Protein AF-A0A370R3Q6-F1 (afdb_monomer)

Solvent-accessible surface area (backbone atoms only — not comparable to full-atom values): 8065 Å² total; per-residue (Å²): 116,69,67,61,55,52,52,53,51,52,52,52,53,52,50,49,52,51,52,52,51,53,51,50,52,52,52,52,57,70,73,72,62,74,93,77,55,65,76,60,61,73,68,48,76,78,71,56,54,62,56,54,51,52,55,53,53,59,53,56,58,56,55,57,52,57,53,48,55,54,47,52,52,50,50,54,52,50,35,53,55,42,24,64,57,36,44,78,80,42,55,65,71,56,14,47,52,49,30,51,48,43,49,52,55,46,60,74,76,29,96,40,66,66,57,46,53,51,45,58,75,65,66,40,71,64,53,58,50,49,51,52,48,38,51,57,61,54,58,74,78,112

Radius of gyration: 26.17 Å; Cα contacts (8 Å, |Δi|>4): 41; chains: 1; bounding box: 68×32×54 Å

Sequence (142 aa):
MGYIIGFIIGKILTFLMFCFLIGGILNLVKKSTPPKTLLQAVRSPSAFIPALILTLLTLAASFTASENEKREAEFTAFQRECVKKAMQQVSPEDAERGCACVTALFRERYPSVRALETAIKQGGEDIENLKAEGTARCAVQN

pLDDT: mean 75.03, std 14.65, range [45.19, 94.06]

Foldseek 3Di:
DVVVVVVVVVVVVVVVVVVVVVVVVVVVVVPPDDPPCPVVVVPPPVPVVVVVVVVVVVVVVVVVVVLVVVQVVQLVVVLVVQLVVVVVPDPSVLSNLLSVQLSVLCVVVPVHVVRVVVCVVVVDPVVVVSVVVSCVVSVVVD

Secondary structure (DSSP, 8-state):
-HHHHHHHHHHHHHHHHHHHHHHHHHHHHHHH--TTSHHHHTT-TTTHHHHHHHHHHHHHHHHHHHHHHHHHHHHHHHHHHHHHHHTTTS-HHHHHHHHHHHHHHHHHH-SSHHHHHHHHHTT-HHHHHHHHHHHHHHHTT-

Organism: NCBI:txid1487935

Mean predicted aligned error: 16.08 Å

Structure (mmCIF, N/CA/C/O backbone):
data_AF-A0A370R3Q6-F1
#
_entry.id   AF-A0A370R3Q6-F1
#
loop_
_atom_site.group_PDB
_atom_site.id
_atom_site.type_symbol
_atom_site.label_atom_id
_atom_site.label_alt_id
_atom_site.label_comp_id
_atom_site.label_asym_id
_atom_site.label_entity_id
_atom_site.label_seq_id
_atom_site.pdbx_PDB_ins_code
_atom_site.Cartn_x
_atom_site.Cartn_y
_atom_site.Cartn_z
_atom_site.occupancy
_atom_site.B_iso_or_equiv
_atom_site.auth_seq_id
_atom_site.auth_comp_id
_atom_site.auth_asym_id
_atom_site.auth_atom_id
_atom_site.pdbx_PDB_model_num
ATOM 1 N N . MET A 1 1 ? 18.125 5.943 11.489 1.00 53.81 1 MET A N 1
ATOM 2 C CA . MET A 1 1 ? 19.397 6.229 10.780 1.00 53.81 1 MET A CA 1
ATOM 3 C C . MET A 1 1 ? 20.165 4.974 10.349 1.00 53.81 1 MET A C 1
ATOM 5 O O . MET A 1 1 ? 20.777 5.022 9.292 1.00 53.81 1 MET A O 1
ATOM 9 N N . GLY A 1 2 ? 20.101 3.844 11.071 1.00 65.19 2 GLY A N 1
ATOM 10 C CA . GLY A 1 2 ? 20.835 2.618 10.693 1.00 65.19 2 GLY A CA 1
ATOM 11 C C . GLY A 1 2 ? 20.476 2.004 9.327 1.00 65.19 2 GLY A C 1
ATOM 12 O O . GLY A 1 2 ? 21.356 1.491 8.646 1.00 65.19 2 GLY A O 1
ATOM 13 N N . TYR A 1 3 ? 19.221 2.125 8.878 1.00 73.00 3 TYR A N 1
ATOM 14 C CA . TYR A 1 3 ? 18.767 1.570 7.591 1.00 73.00 3 TYR A CA 1
ATOM 15 C C . TYR A 1 3 ? 19.455 2.207 6.371 1.00 73.00 3 TYR A C 1
ATOM 17 O O . TYR A 1 3 ? 19.843 1.517 5.434 1.00 73.00 3 TYR A O 1
ATOM 25 N N . ILE A 1 4 ? 19.688 3.523 6.419 1.00 78.25 4 ILE A N 1
ATOM 26 C CA . ILE A 1 4 ? 20.330 4.270 5.327 1.00 78.25 4 ILE A CA 1
ATOM 27 C C . ILE A 1 4 ? 21.792 3.830 5.173 1.00 78.25 4 ILE A C 1
ATOM 29 O O . ILE A 1 4 ? 22.269 3.626 4.060 1.00 78.25 4 ILE A O 1
ATOM 33 N N . ILE A 1 5 ? 22.488 3.622 6.295 1.00 82.31 5 ILE A N 1
ATOM 34 C CA . ILE A 1 5 ? 23.883 3.168 6.307 1.00 82.31 5 ILE A CA 1
ATOM 35 C C . ILE A 1 5 ? 23.983 1.742 5.744 1.00 82.31 5 ILE A C 1
ATOM 37 O O . ILE A 1 5 ? 24.830 1.484 4.892 1.00 82.31 5 ILE A O 1
ATOM 41 N N . GLY A 1 6 ? 23.079 0.841 6.145 1.00 80.19 6 GLY A N 1
ATOM 42 C CA . GLY A 1 6 ? 23.026 -0.524 5.609 1.00 80.19 6 GLY A CA 1
ATOM 43 C C . GLY A 1 6 ? 22.788 -0.567 4.096 1.00 80.19 6 GLY A C 1
ATOM 44 O O . GLY A 1 6 ? 23.463 -1.311 3.384 1.00 80.19 6 GLY A O 1
ATOM 45 N N . PHE A 1 7 ? 21.899 0.288 3.585 1.00 77.44 7 PHE A N 1
ATOM 46 C CA . PHE A 1 7 ? 21.611 0.380 2.152 1.00 77.44 7 PHE A CA 1
ATOM 47 C C . PHE A 1 7 ? 22.822 0.862 1.335 1.00 77.44 7 PHE A C 1
ATOM 49 O O . PHE A 1 7 ? 23.143 0.284 0.294 1.00 77.44 7 PHE A O 1
ATOM 56 N N . ILE A 1 8 ? 23.536 1.882 1.825 1.00 85.00 8 ILE A N 1
ATOM 57 C CA . ILE A 1 8 ? 24.745 2.407 1.170 1.00 85.00 8 ILE A CA 1
ATOM 58 C C . ILE A 1 8 ? 25.845 1.339 1.139 1.00 85.00 8 ILE A C 1
ATOM 60 O O . ILE A 1 8 ? 26.440 1.097 0.087 1.00 85.00 8 ILE A O 1
ATOM 64 N N . ILE A 1 9 ? 26.074 0.653 2.262 1.00 88.19 9 ILE A N 1
ATOM 65 C CA . ILE A 1 9 ? 27.073 -0.420 2.361 1.00 88.19 9 ILE A CA 1
ATOM 66 C C . ILE A 1 9 ? 26.744 -1.559 1.388 1.00 88.19 9 ILE A C 1
ATOM 68 O O . ILE A 1 9 ? 27.627 -2.013 0.661 1.00 88.19 9 ILE A O 1
ATOM 72 N N . GLY A 1 10 ? 25.475 -1.974 1.306 1.00 85.81 10 GLY A N 1
ATOM 73 C CA . GLY A 1 10 ? 25.037 -3.018 0.376 1.00 85.81 10 GLY A CA 1
ATOM 74 C C . GLY A 1 10 ? 25.296 -2.660 -1.092 1.00 85.81 10 GLY A C 1
ATOM 75 O O . GLY A 1 10 ? 25.789 -3.489 -1.862 1.00 85.81 10 GLY A O 1
ATOM 76 N N . LYS A 1 11 ? 25.041 -1.406 -1.484 1.00 81.81 11 LYS A N 1
ATOM 77 C CA . LYS A 1 11 ? 25.314 -0.917 -2.846 1.00 81.81 11 LYS A CA 1
ATOM 78 C C . LYS A 1 11 ? 26.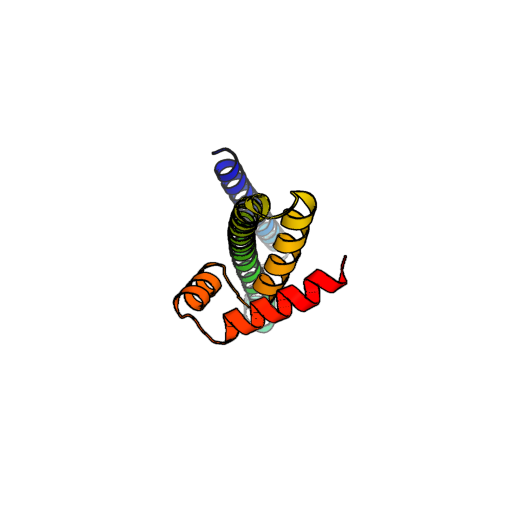813 -0.899 -3.163 1.00 81.81 11 LYS A C 1
ATOM 80 O O . LYS A 1 11 ? 27.195 -1.326 -4.251 1.00 81.81 11 LYS A O 1
ATOM 85 N N . ILE A 1 12 ? 27.655 -0.481 -2.216 1.00 89.62 12 ILE A N 1
ATOM 86 C CA . ILE A 1 12 ? 29.120 -0.480 -2.377 1.00 89.62 12 ILE A CA 1
ATOM 87 C C . ILE A 1 12 ? 29.649 -1.912 -2.530 1.00 89.62 12 ILE A C 1
ATOM 89 O O . ILE A 1 12 ? 30.416 -2.181 -3.450 1.00 89.62 12 ILE A O 1
ATOM 93 N N . LEU A 1 13 ? 29.203 -2.848 -1.688 1.00 89.06 13 LEU A N 1
ATOM 94 C CA . LEU A 1 13 ? 29.591 -4.262 -1.776 1.00 89.06 13 LEU A CA 1
ATOM 95 C C . LEU A 1 13 ? 29.199 -4.887 -3.118 1.00 89.06 13 LEU A C 1
ATOM 97 O O . LEU A 1 13 ? 30.005 -5.580 -3.739 1.00 89.06 13 LEU A O 1
ATOM 101 N N . THR A 1 14 ? 27.989 -4.593 -3.595 1.00 85.25 14 THR A N 1
ATOM 102 C CA . THR A 1 14 ? 27.506 -5.078 -4.895 1.00 85.25 14 THR A CA 1
ATOM 103 C C . THR A 1 14 ? 28.355 -4.522 -6.040 1.00 85.25 14 THR A C 1
ATOM 105 O O . THR A 1 14 ? 28.752 -5.264 -6.938 1.00 85.25 14 THR A O 1
ATOM 108 N N . PHE A 1 15 ? 28.691 -3.230 -5.989 1.00 87.12 15 PHE A N 1
ATOM 109 C CA . PHE A 1 15 ? 29.557 -2.588 -6.976 1.00 87.12 15 PHE A CA 1
ATOM 110 C C . PHE A 1 15 ? 30.971 -3.185 -6.981 1.00 87.12 15 PHE A C 1
ATOM 112 O O . PHE A 1 15 ? 31.508 -3.488 -8.045 1.00 87.12 15 PHE A O 1
ATOM 119 N N . LEU A 1 16 ? 31.555 -3.427 -5.803 1.00 87.25 16 LEU A N 1
ATOM 120 C CA . LEU A 1 16 ? 32.870 -4.057 -5.687 1.00 87.25 16 LEU A CA 1
ATOM 121 C C . LEU A 1 16 ? 32.870 -5.470 -6.279 1.00 87.25 16 LEU A C 1
ATOM 123 O O . LEU A 1 16 ? 33.749 -5.785 -7.078 1.00 87.25 16 LEU A O 1
ATOM 127 N N . MET A 1 17 ? 31.869 -6.298 -5.962 1.00 87.56 17 MET A N 1
ATOM 128 C CA . MET A 1 17 ? 31.727 -7.637 -6.551 1.00 87.56 17 MET A CA 1
ATOM 129 C C . MET A 1 17 ? 31.629 -7.586 -8.078 1.00 87.56 17 MET A C 1
ATOM 131 O O . MET A 1 17 ? 32.284 -8.368 -8.766 1.00 87.56 17 MET A O 1
ATOM 135 N N . PHE A 1 18 ? 30.880 -6.626 -8.620 1.00 86.88 18 PHE A N 1
ATOM 136 C CA . PHE A 1 18 ? 30.778 -6.424 -10.062 1.00 86.88 18 PHE A CA 1
ATOM 137 C C . PHE A 1 18 ? 32.124 -6.031 -10.695 1.00 86.88 18 PHE A C 1
ATOM 139 O O . PHE A 1 18 ? 32.518 -6.607 -11.710 1.00 86.88 18 PHE A O 1
ATOM 146 N N . CYS A 1 19 ? 32.885 -5.128 -10.064 1.00 81.75 19 CYS A N 1
ATOM 147 C CA . CYS A 1 19 ? 34.232 -4.769 -10.515 1.00 81.75 19 CYS A CA 1
ATOM 148 C C . CYS A 1 19 ? 35.202 -5.960 -10.479 1.00 81.75 19 CYS A C 1
ATOM 150 O O . CYS A 1 19 ? 35.990 -6.129 -11.410 1.00 81.75 19 CYS A O 1
ATOM 152 N N . PHE A 1 20 ? 35.132 -6.811 -9.448 1.00 84.94 20 PHE A N 1
ATOM 153 C CA . PHE A 1 20 ? 35.943 -8.030 -9.369 1.00 84.94 20 PHE A CA 1
ATOM 154 C C . PHE A 1 20 ? 35.574 -9.046 -10.453 1.00 84.94 20 PHE A C 1
ATOM 156 O O . PHE A 1 20 ? 36.473 -9.635 -11.053 1.00 84.94 20 PHE A O 1
ATOM 163 N N . LEU A 1 21 ? 34.284 -9.218 -10.758 1.00 81.25 21 LEU A N 1
ATOM 164 C CA . LEU A 1 21 ? 33.832 -10.088 -11.847 1.00 81.25 21 LEU A CA 1
ATOM 165 C C . LEU A 1 21 ? 34.331 -9.588 -13.208 1.00 81.25 21 LEU A C 1
ATOM 167 O O . LEU A 1 21 ? 34.920 -10.365 -13.960 1.00 81.25 21 LEU A O 1
ATOM 171 N N . ILE A 1 22 ? 34.181 -8.291 -13.502 1.00 80.19 22 ILE A N 1
ATOM 172 C CA . ILE A 1 22 ? 34.703 -7.694 -14.742 1.00 80.19 22 ILE A CA 1
ATOM 173 C C . ILE A 1 22 ? 36.226 -7.842 -14.813 1.00 80.19 22 ILE A C 1
ATOM 175 O O . ILE A 1 22 ? 36.755 -8.277 -15.835 1.00 80.19 22 ILE A O 1
ATOM 179 N N . GLY A 1 23 ? 36.939 -7.527 -13.728 1.00 78.31 23 GLY A N 1
ATOM 180 C CA . GLY A 1 23 ? 38.394 -7.661 -13.657 1.00 78.31 23 GLY A CA 1
ATOM 181 C C . GLY A 1 23 ? 38.866 -9.102 -13.868 1.00 78.31 23 GLY A C 1
ATOM 182 O O . GLY A 1 23 ? 39.824 -9.335 -14.605 1.00 78.31 23 GLY A O 1
ATOM 183 N N . GLY A 1 24 ? 38.162 -10.077 -13.286 1.00 72.25 24 GLY A N 1
ATOM 184 C CA . GLY A 1 24 ? 38.421 -11.504 -13.473 1.00 72.25 24 GLY A CA 1
ATOM 185 C C . GLY A 1 24 ? 38.231 -11.951 -14.922 1.00 72.25 24 GLY A C 1
ATOM 186 O O . GLY A 1 24 ? 39.103 -12.624 -15.473 1.00 72.25 24 GLY 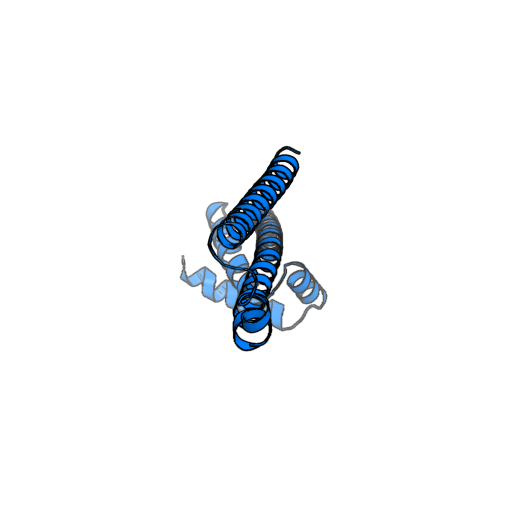A O 1
ATOM 187 N N . ILE A 1 25 ? 37.147 -11.511 -15.570 1.00 75.12 25 ILE A N 1
ATOM 188 C CA . ILE A 1 25 ? 36.874 -11.803 -16.985 1.00 75.12 25 ILE A CA 1
ATOM 189 C C . ILE A 1 25 ? 37.954 -11.184 -17.884 1.00 75.12 25 ILE A C 1
ATOM 191 O O . ILE A 1 25 ? 38.496 -11.868 -18.751 1.00 75.12 25 ILE A O 1
ATOM 195 N N . LEU A 1 26 ? 38.336 -9.923 -17.650 1.00 71.00 26 LEU A N 1
ATOM 196 C CA . LEU A 1 26 ? 39.400 -9.257 -18.411 1.00 71.00 26 LEU A CA 1
ATOM 197 C C . LEU A 1 26 ? 40.756 -9.962 -18.250 1.00 71.00 26 LEU A C 1
ATOM 199 O O . LEU A 1 26 ? 41.507 -10.088 -19.219 1.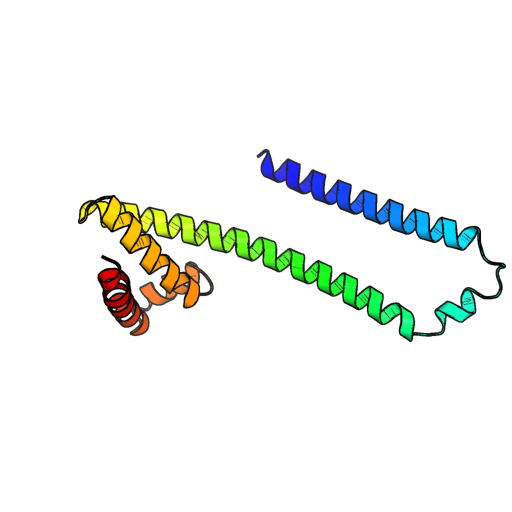00 71.00 26 LEU A O 1
ATOM 203 N N . ASN A 1 27 ? 41.066 -10.463 -17.051 1.00 72.50 27 ASN A N 1
ATOM 204 C CA . ASN A 1 27 ? 42.305 -11.198 -16.792 1.00 72.50 27 ASN A CA 1
ATOM 205 C C . ASN A 1 27 ? 42.308 -12.592 -17.457 1.00 72.50 27 ASN A C 1
ATOM 207 O O . ASN A 1 27 ? 43.329 -13.028 -17.988 1.00 72.50 27 ASN A O 1
ATOM 211 N N . LEU A 1 28 ? 41.150 -13.261 -17.508 1.00 61.69 28 LEU A N 1
ATOM 212 C CA . LEU A 1 28 ? 40.944 -14.518 -18.241 1.00 61.69 28 LEU A CA 1
ATOM 213 C C . LEU A 1 28 ? 41.137 -14.346 -19.755 1.00 61.69 28 LEU A C 1
ATOM 215 O O . LEU A 1 28 ? 41.825 -15.155 -20.382 1.00 61.69 28 LEU A O 1
ATOM 219 N N . VAL A 1 29 ? 40.602 -13.262 -20.325 1.00 59.78 29 VAL A N 1
ATOM 220 C CA . VAL A 1 29 ? 40.790 -12.900 -21.742 1.00 59.78 29 VAL A CA 1
ATOM 221 C C . VAL A 1 29 ? 42.259 -12.586 -22.039 1.00 59.78 29 VAL A C 1
ATOM 223 O O . VAL A 1 29 ? 42.788 -12.999 -23.071 1.00 59.78 29 VAL A O 1
ATOM 226 N N . LYS A 1 30 ? 42.960 -11.921 -21.111 1.00 56.72 30 LYS A N 1
ATOM 227 C CA . LYS A 1 30 ? 44.382 -11.584 -21.266 1.00 56.72 30 LYS A CA 1
ATOM 228 C C . LYS A 1 30 ? 45.294 -12.817 -21.279 1.00 56.72 30 LYS A C 1
ATOM 230 O O . LYS A 1 30 ? 46.352 -12.772 -21.902 1.00 56.72 30 LYS A O 1
ATOM 235 N N . LYS A 1 31 ? 44.901 -13.909 -20.612 1.00 56.81 31 LYS A N 1
ATOM 236 C CA . LYS A 1 31 ? 45.730 -15.117 -20.470 1.00 56.81 31 LYS A CA 1
ATOM 237 C C . LYS A 1 31 ? 45.509 -16.171 -21.568 1.00 56.81 31 LYS A C 1
ATOM 239 O O . LYS A 1 31 ? 46.384 -17.012 -21.742 1.00 56.81 31 LYS A O 1
ATOM 244 N N . SER A 1 32 ? 44.398 -16.125 -22.317 1.00 51.84 32 SER A N 1
ATOM 245 C CA . SER A 1 32 ? 43.977 -17.251 -23.180 1.00 51.84 32 SER A CA 1
ATOM 246 C C . SER A 1 32 ? 43.936 -17.008 -24.695 1.00 51.84 32 SER A C 1
ATOM 248 O O . SER A 1 32 ? 43.528 -17.919 -25.410 1.00 51.84 32 SER A O 1
ATOM 250 N N . THR A 1 33 ? 44.368 -15.863 -25.243 1.00 47.78 33 THR A N 1
ATOM 251 C CA . THR A 1 33 ? 44.332 -15.683 -26.715 1.00 47.78 33 THR A CA 1
ATOM 252 C C . THR A 1 33 ? 45.507 -14.898 -27.310 1.00 47.78 33 THR A C 1
ATOM 254 O O . THR A 1 33 ? 45.819 -13.812 -26.820 1.00 47.78 33 THR A O 1
ATOM 257 N N . PRO A 1 34 ? 46.125 -15.383 -28.411 1.00 50.12 34 PRO A N 1
ATOM 258 C CA . PRO A 1 34 ? 47.058 -14.599 -29.217 1.00 50.12 34 PRO A CA 1
ATOM 259 C C . PRO A 1 34 ? 46.338 -13.413 -29.899 1.00 50.12 34 PRO A C 1
ATOM 261 O O . PRO A 1 34 ? 45.155 -13.506 -30.229 1.00 50.12 34 PRO A O 1
ATOM 264 N N . PRO A 1 35 ? 47.035 -12.291 -30.159 1.00 49.19 35 PRO A N 1
ATOM 265 C CA . PRO A 1 35 ? 46.443 -10.960 -30.374 1.00 49.19 35 PRO A CA 1
ATOM 266 C C . PRO A 1 35 ? 45.688 -10.748 -31.701 1.00 49.19 35 PRO A C 1
ATOM 268 O O . PRO A 1 35 ? 45.377 -9.612 -32.046 1.00 49.19 35 PRO A O 1
ATOM 271 N N . LYS A 1 36 ? 45.385 -11.798 -32.472 1.00 47.75 36 LYS A N 1
ATOM 272 C CA . LYS A 1 36 ? 44.838 -11.652 -33.834 1.00 47.75 36 LYS A CA 1
ATOM 273 C C . LYS A 1 36 ? 43.341 -11.947 -33.974 1.00 47.75 36 LYS A C 1
ATOM 275 O O . LYS A 1 36 ? 42.768 -11.561 -34.984 1.00 47.75 36 LYS A O 1
ATOM 280 N N . THR A 1 37 ? 42.685 -12.545 -32.979 1.00 48.19 37 THR A N 1
ATOM 281 C CA . THR A 1 37 ? 41.263 -12.946 -33.078 1.00 48.19 37 THR A CA 1
ATOM 282 C C . THR A 1 37 ? 40.292 -12.109 -32.240 1.00 48.19 37 THR A C 1
ATOM 284 O O . THR A 1 37 ? 39.097 -12.097 -32.533 1.00 48.19 37 THR A O 1
ATOM 287 N N . LEU A 1 38 ? 40.766 -11.328 -31.261 1.00 48.28 38 LEU A N 1
ATOM 288 C CA . LEU A 1 38 ? 39.886 -10.491 -30.426 1.00 48.28 38 LEU A CA 1
ATOM 289 C C . LEU A 1 38 ? 39.260 -9.313 -31.189 1.00 48.28 38 LEU A C 1
ATOM 291 O O . LEU A 1 38 ? 38.097 -8.990 -30.967 1.00 48.28 38 LEU A O 1
ATOM 295 N N . LEU A 1 39 ? 39.971 -8.724 -32.155 1.00 47.66 39 LEU A N 1
ATOM 296 C CA . LEU A 1 39 ? 39.415 -7.662 -33.007 1.00 47.66 39 LEU A CA 1
ATOM 297 C C . LEU A 1 39 ? 38.376 -8.170 -34.021 1.00 47.66 39 LEU A C 1
ATOM 299 O O . LEU A 1 39 ? 37.642 -7.368 -34.594 1.00 47.66 39 LEU A O 1
ATOM 303 N N . GLN A 1 40 ? 38.279 -9.486 -34.229 1.00 48.66 40 GLN A N 1
ATOM 304 C CA . GLN A 1 40 ? 37.309 -10.077 -35.152 1.00 48.66 40 GLN A CA 1
ATOM 305 C C . GLN A 1 40 ? 36.010 -10.499 -34.442 1.00 48.66 40 GLN A C 1
ATOM 307 O O . GLN A 1 40 ? 34.949 -10.457 -35.059 1.00 48.66 40 GLN A O 1
ATOM 312 N N . ALA A 1 41 ? 36.059 -10.788 -33.134 1.00 45.19 41 ALA A N 1
ATOM 313 C CA . ALA A 1 41 ? 34.873 -11.046 -32.306 1.00 45.19 41 ALA A CA 1
ATOM 314 C C . ALA A 1 41 ? 34.114 -9.762 -31.904 1.00 45.19 41 ALA A C 1
ATOM 316 O O . ALA A 1 41 ? 32.908 -9.797 -31.682 1.00 45.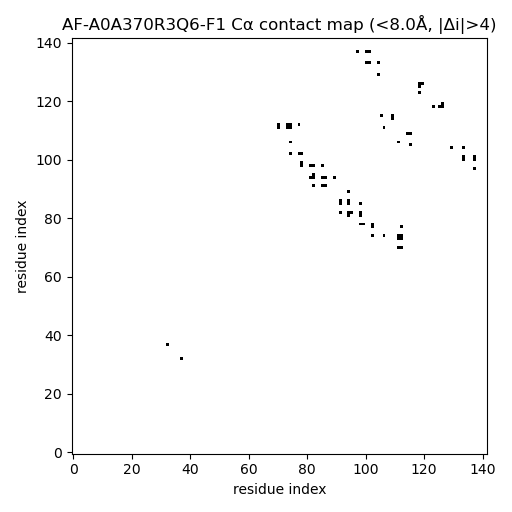19 41 ALA A O 1
ATOM 317 N N . VAL A 1 42 ? 34.786 -8.603 -31.885 1.00 45.78 42 VAL A N 1
ATOM 318 C CA . VAL A 1 42 ? 34.140 -7.288 -31.666 1.00 45.78 42 VAL A CA 1
ATOM 319 C C . VAL A 1 42 ? 33.325 -6.834 -32.893 1.00 45.78 42 VAL A C 1
ATOM 321 O O . VAL A 1 42 ? 32.535 -5.898 -32.809 1.00 45.78 42 VAL A O 1
ATOM 324 N N . ARG A 1 43 ? 33.460 -7.516 -34.040 1.00 45.19 43 ARG A N 1
ATOM 325 C CA . ARG A 1 43 ? 32.796 -7.143 -35.299 1.00 45.19 43 ARG A CA 1
ATOM 326 C C . ARG A 1 43 ? 31.479 -7.880 -35.572 1.00 45.19 43 ARG A C 1
ATOM 328 O O . ARG A 1 43 ? 30.841 -7.583 -36.578 1.00 45.19 43 ARG A O 1
ATOM 335 N N . SER A 1 44 ? 31.046 -8.794 -34.698 1.00 46.78 44 SER A N 1
ATOM 336 C CA . SER A 1 44 ? 29.700 -9.384 -34.748 1.00 46.78 44 SER A CA 1
ATOM 337 C C . SER A 1 44 ? 28.771 -8.674 -33.744 1.00 46.78 44 SER A C 1
ATOM 339 O O . SER A 1 44 ? 28.832 -8.972 -32.548 1.00 46.78 44 SER A O 1
ATOM 341 N N . PRO A 1 45 ? 27.894 -7.752 -34.187 1.00 50.59 45 PRO A N 1
ATOM 342 C CA . PRO A 1 45 ? 26.995 -6.986 -33.312 1.00 50.59 45 PRO A CA 1
ATOM 343 C C . PRO A 1 45 ? 25.938 -7.835 -32.576 1.00 50.59 45 PRO A C 1
ATOM 345 O O . PRO A 1 45 ? 25.207 -7.318 -31.737 1.00 50.59 45 PRO A O 1
ATOM 348 N N . SER A 1 46 ? 25.859 -9.141 -32.839 1.00 52.91 46 SER A N 1
ATOM 349 C CA . SER A 1 46 ? 24.856 -10.053 -32.279 1.00 52.91 46 SER A CA 1
ATOM 350 C C . SER A 1 46 ? 25.123 -10.518 -30.841 1.00 52.91 46 SER A C 1
ATOM 352 O O . SER A 1 46 ? 24.197 -10.998 -30.194 1.00 52.91 46 SER A O 1
ATOM 354 N N . ALA A 1 47 ? 26.341 -10.366 -30.308 1.00 49.50 47 ALA A N 1
ATOM 355 C CA . ALA A 1 47 ? 26.684 -10.834 -28.955 1.00 49.50 47 ALA A CA 1
ATOM 356 C C . ALA A 1 47 ? 26.615 -9.742 -27.866 1.00 49.50 47 ALA A C 1
ATOM 358 O O . ALA A 1 47 ? 26.589 -10.059 -26.679 1.00 49.50 47 ALA A O 1
ATOM 359 N N . PHE A 1 48 ? 26.553 -8.461 -28.246 1.00 52.38 48 PHE A N 1
ATOM 360 C CA . PHE A 1 48 ? 26.482 -7.337 -27.297 1.00 52.38 48 PHE A CA 1
ATOM 361 C C . PHE A 1 48 ? 25.050 -6.985 -26.883 1.00 52.38 48 PHE A C 1
ATOM 363 O O . PHE A 1 48 ? 24.821 -6.509 -25.772 1.00 52.38 48 PHE A O 1
ATOM 370 N N . ILE A 1 49 ? 24.081 -7.254 -27.758 1.00 56.06 49 ILE A N 1
ATOM 371 C CA . ILE A 1 49 ? 22.665 -6.948 -27.536 1.00 56.06 49 ILE A CA 1
ATOM 372 C C . ILE A 1 49 ? 22.086 -7.715 -26.326 1.00 56.06 49 ILE A C 1
ATOM 374 O O . ILE A 1 49 ? 21.442 -7.074 -25.497 1.00 56.06 49 ILE A O 1
ATOM 378 N N . PRO A 1 50 ? 22.350 -9.026 -26.124 1.00 55.44 50 PRO A N 1
ATOM 379 C CA . PRO A 1 50 ? 21.786 -9.759 -24.987 1.00 55.44 50 PRO A CA 1
ATOM 380 C C . PRO A 1 50 ? 22.295 -9.253 -23.635 1.00 55.44 50 PRO A C 1
ATOM 382 O O . PRO A 1 50 ? 21.527 -9.165 -22.681 1.00 55.44 50 PRO A O 1
ATOM 385 N N . ALA A 1 51 ? 23.579 -8.883 -23.557 1.00 60.12 51 ALA A N 1
ATOM 386 C CA . ALA A 1 51 ? 24.183 -8.378 -22.329 1.00 60.12 51 ALA A CA 1
ATOM 387 C C . ALA A 1 51 ? 23.594 -7.016 -21.940 1.00 60.12 51 ALA A C 1
ATOM 389 O O . ALA A 1 51 ? 23.196 -6.845 -20.796 1.00 60.12 51 ALA A O 1
ATOM 390 N N . LEU A 1 52 ? 23.461 -6.090 -22.898 1.00 55.88 52 LEU A N 1
ATOM 391 C CA . LEU A 1 52 ? 22.846 -4.772 -22.688 1.00 55.88 52 LEU A CA 1
ATOM 392 C C . LEU A 1 52 ? 21.371 -4.866 -22.272 1.00 55.88 52 LEU A C 1
ATOM 394 O O . LEU A 1 52 ? 20.938 -4.130 -21.386 1.00 55.88 52 LEU A O 1
ATOM 398 N N . ILE A 1 53 ? 20.617 -5.789 -22.879 1.00 60.50 53 ILE A N 1
ATOM 399 C CA . ILE A 1 53 ? 19.221 -6.058 -22.514 1.00 60.50 53 ILE A CA 1
ATOM 400 C C . ILE A 1 53 ? 19.142 -6.592 -21.081 1.00 60.50 53 ILE A C 1
ATOM 402 O O . ILE A 1 53 ? 18.332 -6.091 -20.303 1.00 60.50 53 ILE A O 1
ATOM 406 N N . LEU A 1 54 ? 20.012 -7.536 -20.696 1.00 61.31 54 LEU A N 1
ATOM 407 C CA . LEU A 1 54 ? 20.048 -8.032 -19.319 1.00 61.31 54 LEU A CA 1
ATOM 408 C C . LEU A 1 54 ? 20.329 -6.902 -18.323 1.00 61.31 54 LEU A C 1
ATOM 410 O O . LEU A 1 54 ? 19.599 -6.792 -17.346 1.00 61.31 54 LEU A O 1
ATOM 414 N N . THR A 1 55 ? 21.310 -6.026 -18.577 1.00 61.56 55 THR A N 1
ATOM 415 C CA . THR A 1 55 ? 21.621 -4.911 -17.662 1.00 61.56 55 THR A CA 1
ATOM 416 C C . THR A 1 55 ? 20.469 -3.913 -17.535 1.00 61.56 55 THR A C 1
ATOM 418 O O . THR A 1 55 ? 20.221 -3.401 -16.443 1.00 61.56 55 THR A O 1
ATOM 421 N N . LEU A 1 56 ? 19.748 -3.640 -18.627 1.00 59.12 56 LEU A N 1
ATOM 422 C CA . LEU A 1 56 ? 18.567 -2.770 -18.619 1.00 59.12 56 LEU A CA 1
ATOM 423 C C . LEU A 1 56 ? 17.403 -3.387 -17.825 1.00 59.12 56 LEU A C 1
ATOM 425 O O . LEU A 1 56 ? 16.755 -2.679 -17.052 1.00 59.12 56 LEU A O 1
ATOM 429 N N . LEU A 1 57 ? 17.180 -4.700 -17.944 1.00 58.75 57 LEU A N 1
ATOM 430 C CA . LEU A 1 57 ? 16.176 -5.425 -17.158 1.00 58.75 57 LEU A CA 1
ATOM 431 C C . LEU A 1 57 ? 16.489 -5.404 -15.653 1.00 58.75 57 LEU A C 1
ATOM 433 O O . LEU A 1 57 ? 15.584 -5.176 -14.847 1.00 58.75 57 LEU A O 1
ATOM 437 N N . THR A 1 58 ? 17.755 -5.565 -15.251 1.00 60.28 58 THR A N 1
ATOM 438 C CA . THR A 1 58 ? 18.132 -5.503 -13.826 1.00 60.28 58 THR A CA 1
ATOM 439 C C . THR A 1 58 ? 17.993 -4.093 -13.244 1.00 60.28 58 THR A C 1
ATOM 441 O O . THR A 1 58 ? 17.634 -3.939 -12.072 1.00 60.28 58 THR A O 1
ATOM 444 N N . LEU A 1 59 ? 18.238 -3.049 -14.048 1.00 58.50 59 LEU A N 1
ATOM 445 C CA . LEU A 1 59 ? 18.003 -1.667 -13.624 1.00 58.50 59 LEU A CA 1
ATOM 446 C C . LEU A 1 59 ? 16.510 -1.400 -13.407 1.00 58.50 59 LEU A C 1
ATOM 448 O O . LEU A 1 59 ? 16.151 -0.873 -12.356 1.00 58.50 59 LEU A O 1
ATOM 452 N N . ALA A 1 60 ? 15.642 -1.811 -14.337 1.00 57.75 60 ALA A N 1
ATOM 453 C CA . ALA A 1 60 ? 14.195 -1.606 -14.227 1.00 57.75 60 ALA A CA 1
ATOM 454 C C . ALA A 1 60 ? 13.595 -2.266 -12.969 1.00 57.75 60 ALA A C 1
ATOM 456 O O . ALA A 1 60 ? 12.801 -1.639 -12.269 1.00 57.75 60 ALA A O 1
ATOM 457 N N . ALA A 1 61 ? 14.049 -3.474 -12.612 1.00 58.53 61 ALA A N 1
ATOM 458 C CA . ALA A 1 61 ? 13.587 -4.185 -11.415 1.00 58.53 61 ALA A CA 1
ATOM 459 C C . ALA A 1 61 ? 13.917 -3.454 -10.093 1.00 58.53 61 ALA A C 1
ATOM 461 O O . ALA A 1 61 ? 13.202 -3.593 -9.097 1.00 58.53 61 ALA A O 1
ATOM 462 N N . SER A 1 62 ? 14.984 -2.645 -10.082 1.00 56.19 62 SER A N 1
ATOM 463 C CA . SER A 1 62 ? 15.436 -1.906 -8.895 1.00 56.19 62 SER A CA 1
ATOM 464 C C . SER A 1 62 ? 14.521 -0.728 -8.542 1.00 56.19 62 SER A C 1
ATOM 466 O O . SER A 1 62 ? 14.375 -0.396 -7.366 1.00 56.19 62 SER A O 1
ATOM 468 N N . PHE A 1 63 ? 13.902 -0.094 -9.543 1.00 57.84 63 PHE A N 1
ATOM 469 C CA . PHE A 1 63 ? 13.009 1.051 -9.341 1.00 57.84 63 PHE A CA 1
ATOM 470 C C . PHE A 1 63 ? 11.633 0.610 -8.833 1.00 57.84 63 PHE A C 1
ATOM 472 O O . PHE A 1 63 ? 11.113 1.196 -7.884 1.00 57.84 63 PHE A O 1
ATOM 479 N N . THR A 1 64 ? 11.103 -0.494 -9.365 1.00 58.28 64 THR A N 1
ATOM 480 C CA . THR A 1 64 ? 9.814 -1.060 -8.936 1.00 58.28 64 THR A CA 1
ATOM 481 C C . THR A 1 64 ? 9.814 -1.538 -7.484 1.00 58.28 64 THR A C 1
ATOM 483 O O . THR A 1 64 ? 8.796 -1.435 -6.804 1.00 58.28 64 THR A O 1
ATOM 486 N N . ALA A 1 65 ? 10.951 -2.020 -6.967 1.00 62.88 65 ALA A N 1
ATOM 487 C CA . ALA A 1 65 ? 11.056 -2.421 -5.563 1.00 62.88 65 ALA A CA 1
ATOM 488 C C . ALA A 1 65 ? 10.926 -1.219 -4.608 1.00 62.88 65 ALA A C 1
ATOM 490 O O . ALA A 1 65 ? 10.211 -1.294 -3.611 1.00 62.88 65 ALA A O 1
ATOM 491 N N . SER A 1 66 ? 11.555 -0.086 -4.946 1.00 66.00 66 SER A N 1
ATOM 492 C CA . SER A 1 66 ? 11.506 1.121 -4.112 1.00 66.00 66 SER A CA 1
ATOM 493 C C . SER A 1 66 ? 10.125 1.781 -4.098 1.00 66.00 66 SER A C 1
ATOM 495 O O . SER A 1 66 ? 9.741 2.359 -3.080 1.00 66.00 66 SER A O 1
ATOM 497 N N . GLU A 1 67 ? 9.383 1.729 -5.207 1.00 68.50 67 GLU A N 1
ATOM 498 C CA . GLU A 1 67 ? 8.021 2.272 -5.260 1.00 68.50 67 GLU A CA 1
ATOM 499 C C . GLU A 1 67 ? 7.027 1.399 -4.495 1.00 68.50 67 GLU A C 1
ATOM 501 O O . GLU A 1 67 ? 6.174 1.929 -3.780 1.00 68.50 67 GLU A O 1
ATOM 506 N N . ASN A 1 68 ? 7.176 0.073 -4.569 1.00 74.75 68 ASN A N 1
ATOM 507 C CA . ASN A 1 68 ? 6.328 -0.852 -3.822 1.00 74.75 68 ASN A CA 1
ATOM 508 C C . ASN A 1 68 ? 6.504 -0.708 -2.304 1.00 74.75 68 ASN A C 1
ATOM 510 O O . ASN A 1 68 ? 5.501 -0.647 -1.595 1.00 74.75 68 ASN A O 1
ATOM 514 N N . GLU A 1 69 ? 7.738 -0.564 -1.806 1.00 77.19 69 GLU A N 1
ATOM 515 C CA . GLU A 1 69 ? 7.999 -0.363 -0.369 1.00 77.19 69 GLU A CA 1
ATOM 516 C C . GLU A 1 69 ? 7.351 0.934 0.144 1.00 77.19 69 GLU A C 1
ATOM 518 O O . GLU A 1 69 ? 6.690 0.960 1.186 1.00 77.19 69 GLU A O 1
ATOM 523 N N . LYS A 1 70 ? 7.460 2.020 -0.632 1.00 79.25 70 LYS A N 1
ATOM 524 C CA . LYS A 1 70 ? 6.838 3.302 -0.287 1.00 79.25 70 LYS A CA 1
ATOM 525 C C . LYS A 1 70 ? 5.310 3.224 -0.312 1.00 79.25 70 LYS A C 1
ATOM 527 O O . LYS A 1 70 ? 4.655 3.734 0.595 1.00 79.25 70 LYS A O 1
ATOM 532 N N . ARG A 1 71 ? 4.744 2.558 -1.322 1.00 79.94 71 ARG A N 1
ATOM 533 C CA . ARG A 1 71 ? 3.300 2.331 -1.454 1.00 79.94 71 ARG A CA 1
ATOM 534 C C . ARG A 1 71 ? 2.762 1.551 -0.258 1.00 79.94 71 ARG A C 1
ATOM 536 O O . ARG A 1 71 ? 1.753 1.932 0.330 1.00 79.94 71 ARG A O 1
ATOM 543 N N . GLU A 1 72 ? 3.444 0.482 0.132 1.00 83.75 72 GLU A N 1
ATOM 544 C CA . GLU A 1 72 ? 3.033 -0.356 1.255 1.00 83.75 72 GLU A CA 1
ATOM 545 C C . GLU A 1 72 ? 3.057 0.404 2.588 1.00 83.75 72 GLU A C 1
ATOM 547 O O . GLU A 1 72 ? 2.111 0.298 3.378 1.00 83.75 72 GLU A O 1
ATOM 552 N N . ALA A 1 73 ? 4.073 1.245 2.804 1.00 85.38 73 ALA A N 1
ATOM 553 C CA . ALA A 1 73 ? 4.155 2.109 3.977 1.00 85.38 73 ALA A CA 1
ATOM 554 C C . ALA A 1 73 ? 2.986 3.110 4.051 1.00 85.38 73 ALA A C 1
ATOM 556 O O . ALA A 1 73 ? 2.397 3.289 5.121 1.00 85.38 73 ALA A O 1
ATOM 557 N N . GLU A 1 74 ? 2.607 3.720 2.922 1.00 86.88 74 GLU A N 1
ATOM 558 C CA . GLU A 1 74 ? 1.470 4.648 2.849 1.00 86.88 74 GLU A CA 1
ATOM 559 C C . GLU A 1 74 ? 0.142 3.946 3.176 1.00 86.88 74 GLU A C 1
ATOM 561 O O . GLU A 1 74 ? -0.623 4.430 4.015 1.00 86.88 74 GLU A O 1
ATOM 566 N N . PHE A 1 75 ? -0.121 2.770 2.594 1.00 85.75 75 PHE A N 1
ATOM 567 C CA . PHE A 1 75 ? -1.342 2.012 2.899 1.00 85.75 75 PHE A CA 1
ATOM 568 C C . PHE A 1 75 ? -1.379 1.511 4.348 1.00 85.75 75 PHE A C 1
ATOM 570 O O . PHE A 1 75 ? -2.445 1.474 4.955 1.00 85.75 75 PHE A O 1
ATOM 577 N N . THR A 1 76 ? -0.231 1.167 4.931 1.00 88.94 76 THR A N 1
ATOM 578 C CA . THR A 1 76 ? -0.150 0.757 6.344 1.00 88.94 76 THR A CA 1
ATOM 579 C C . THR A 1 76 ? -0.456 1.924 7.288 1.00 88.94 76 THR A C 1
ATOM 581 O O . THR A 1 76 ? -1.076 1.744 8.338 1.00 88.94 76 THR A O 1
ATOM 584 N N . ALA A 1 77 ? -0.037 3.143 6.938 1.00 88.38 77 ALA A N 1
ATOM 585 C CA . ALA A 1 77 ? -0.418 4.340 7.684 1.00 88.38 77 ALA A CA 1
ATOM 586 C C . ALA A 1 77 ? -1.929 4.606 7.573 1.00 88.38 77 ALA A C 1
ATOM 588 O O . ALA A 1 77 ? -2.582 4.832 8.592 1.00 88.38 77 ALA A O 1
ATOM 589 N N . PHE A 1 78 ? -2.489 4.488 6.365 1.00 87.75 78 PHE A N 1
ATOM 590 C CA . PHE A 1 78 ? -3.927 4.624 6.128 1.00 87.75 78 PHE A CA 1
ATOM 591 C C . PHE A 1 78 ? -4.750 3.604 6.929 1.00 87.75 78 PHE A C 1
ATOM 593 O O . PHE A 1 78 ? -5.720 3.977 7.587 1.00 87.75 78 PHE A O 1
ATOM 600 N N . GLN A 1 79 ? -4.339 2.333 6.940 1.00 90.12 79 GLN A N 1
ATOM 601 C CA . GLN A 1 79 ? -5.024 1.280 7.689 1.00 90.12 79 GLN A CA 1
ATOM 602 C C . GLN A 1 79 ? -5.040 1.577 9.193 1.00 90.12 79 GLN A C 1
ATOM 604 O O . GLN A 1 79 ? -6.081 1.444 9.829 1.00 90.12 79 GLN A O 1
ATOM 609 N N . ARG A 1 80 ? -3.921 2.040 9.767 1.00 91.00 80 ARG A N 1
ATOM 610 C CA . ARG A 1 80 ? -3.869 2.425 11.188 1.00 91.00 80 ARG A CA 1
ATOM 611 C C . ARG A 1 80 ? -4.811 3.578 11.516 1.00 91.00 80 ARG A C 1
ATOM 613 O O . ARG A 1 80 ? -5.496 3.532 12.535 1.00 91.00 80 ARG A O 1
ATOM 620 N N . GLU A 1 81 ? -4.873 4.587 10.653 1.00 91.31 81 GLU A N 1
ATOM 621 C CA . GLU A 1 81 ? -5.790 5.718 10.821 1.00 91.31 81 GLU A CA 1
ATOM 622 C C . GLU A 1 81 ? -7.258 5.273 10.696 1.00 91.31 81 GLU A C 1
ATOM 624 O O . GLU A 1 81 ? -8.109 5.720 11.467 1.00 91.31 81 GLU A O 1
ATOM 629 N N . CYS A 1 82 ? -7.548 4.349 9.772 1.00 88.81 82 CYS A N 1
ATOM 630 C CA . CYS A 1 82 ? -8.861 3.722 9.632 1.00 88.81 82 CYS A CA 1
ATOM 631 C C . CYS A 1 82 ? -9.268 3.008 10.924 1.00 88.81 82 CYS A C 1
ATOM 633 O O . CYS A 1 82 ? -10.323 3.315 11.476 1.00 88.81 82 CYS A O 1
ATOM 635 N N . VAL A 1 83 ? -8.414 2.117 11.445 1.00 91.56 83 VAL A N 1
ATOM 636 C CA . VAL A 1 83 ? -8.697 1.341 12.663 1.00 91.56 83 VAL A CA 1
ATOM 637 C C . VAL A 1 83 ? -8.929 2.278 13.839 1.00 91.56 83 VAL A C 1
ATOM 639 O O . VAL A 1 83 ? -9.937 2.163 14.527 1.00 91.56 83 VAL A O 1
ATOM 642 N N . LYS A 1 84 ? -8.065 3.283 14.014 1.00 94.06 84 LYS A N 1
ATOM 643 C CA . LYS A 1 84 ? -8.195 4.280 15.082 1.00 94.06 84 LYS A CA 1
ATOM 644 C C . LYS A 1 84 ? -9.550 4.997 15.067 1.00 94.06 84 LYS A C 1
ATOM 646 O O . LYS A 1 84 ? -10.095 5.281 16.131 1.00 94.06 84 LYS A O 1
ATOM 651 N N . LYS A 1 85 ? -10.093 5.301 13.883 1.00 91.12 85 LYS A N 1
ATOM 652 C CA . LYS A 1 85 ? -11.422 5.916 13.738 1.00 91.12 85 LYS A CA 1
ATOM 653 C C . LYS A 1 85 ? -12.549 4.902 13.935 1.00 91.12 85 LYS A C 1
ATOM 655 O O . LYS A 1 85 ? -13.519 5.211 14.617 1.00 91.12 85 LYS A O 1
ATOM 660 N N . ALA A 1 86 ? -12.418 3.699 13.380 1.00 86.75 86 ALA A N 1
ATOM 661 C CA . ALA A 1 86 ? -13.420 2.642 13.494 1.00 86.75 86 ALA A CA 1
ATOM 662 C C . ALA A 1 86 ? -13.595 2.159 14.945 1.00 86.75 86 ALA A C 1
ATOM 664 O O . ALA A 1 86 ? -14.723 1.966 15.386 1.00 86.75 86 ALA A O 1
ATOM 665 N N . MET A 1 87 ? -12.512 2.087 15.725 1.00 89.56 87 MET A N 1
ATOM 666 C CA . MET A 1 87 ? -12.536 1.739 17.154 1.00 89.56 87 MET A CA 1
ATOM 667 C C . MET A 1 87 ? -13.388 2.683 18.017 1.00 89.56 87 MET A C 1
ATOM 669 O O . MET A 1 87 ? -13.719 2.347 19.149 1.00 89.56 87 MET A O 1
ATOM 673 N N . GLN A 1 88 ? -13.741 3.873 17.519 1.00 92.44 88 GLN A N 1
ATOM 674 C CA . GLN A 1 88 ? -14.658 4.779 18.218 1.00 92.44 88 GLN A CA 1
ATOM 675 C C . GLN A 1 88 ? -16.123 4.325 18.125 1.00 92.44 88 GLN A C 1
ATOM 677 O O . GLN A 1 88 ? -16.961 4.836 18.862 1.00 92.44 88 GLN A O 1
ATOM 682 N N . GLN A 1 89 ? -16.440 3.411 17.204 1.00 89.44 89 GLN A N 1
ATOM 683 C CA . GLN A 1 89 ? -17.806 2.980 16.893 1.00 89.44 89 GLN A CA 1
ATOM 684 C C . GLN A 1 89 ? -18.004 1.469 17.033 1.00 89.44 89 GLN A C 1
ATOM 686 O O . GLN A 1 89 ? -19.094 1.034 17.392 1.00 89.44 89 GLN A O 1
ATOM 691 N N . VAL A 1 90 ? -16.972 0.674 16.742 1.00 90.69 90 VAL A N 1
ATOM 692 C CA . VAL A 1 90 ? -17.021 -0.795 16.760 1.00 90.69 90 VAL A CA 1
ATOM 693 C C . VAL A 1 90 ? -15.901 -1.382 17.619 1.00 90.69 90 VAL A C 1
ATOM 695 O O . VAL A 1 90 ? -14.999 -0.667 18.059 1.00 90.69 90 VAL A O 1
ATOM 698 N N . SER A 1 91 ? -15.963 -2.694 17.868 1.00 92.75 91 SER A N 1
ATOM 699 C CA . SER A 1 91 ? -14.932 -3.410 18.622 1.00 92.75 91 SER A CA 1
ATOM 700 C C . SER A 1 91 ? -13.559 -3.322 17.922 1.00 92.75 91 SER A C 1
ATOM 702 O O . SER A 1 91 ? -13.502 -3.144 16.702 1.00 92.75 91 SER A O 1
ATOM 704 N N . PRO A 1 92 ? -12.436 -3.459 18.653 1.00 89.12 92 PRO A N 1
ATOM 705 C CA . PRO A 1 92 ? -11.099 -3.435 18.056 1.00 89.12 92 PRO A CA 1
ATOM 706 C C . PRO A 1 92 ? -10.916 -4.498 16.965 1.00 89.12 92 PRO A C 1
ATOM 708 O O . PRO A 1 92 ? -10.347 -4.223 15.914 1.00 89.12 92 PRO A O 1
ATOM 711 N N . GLU A 1 93 ? -11.455 -5.693 17.197 1.00 88.00 93 GLU A N 1
ATOM 712 C CA . GLU A 1 93 ? -11.338 -6.845 16.300 1.00 88.00 93 GLU A CA 1
ATOM 713 C C . GLU A 1 93 ? -12.131 -6.645 15.003 1.00 88.00 93 GLU A C 1
ATOM 715 O O . GLU A 1 93 ? -11.660 -7.008 13.921 1.00 88.00 93 GLU A O 1
ATOM 720 N N . ASP A 1 94 ? -13.316 -6.036 15.096 1.00 86.25 94 ASP A N 1
ATOM 721 C CA . ASP A 1 94 ? -14.136 -5.700 13.929 1.00 86.25 94 ASP A CA 1
ATOM 722 C C . ASP A 1 94 ? -13.568 -4.490 13.178 1.00 86.25 94 ASP A C 1
ATOM 724 O O . ASP A 1 94 ? -13.589 -4.458 11.946 1.00 86.25 94 ASP A O 1
ATOM 728 N N . ALA A 1 95 ? -13.007 -3.513 13.899 1.00 86.50 95 ALA A N 1
ATOM 729 C CA . ALA A 1 95 ? -12.314 -2.368 13.314 1.00 86.50 95 ALA A CA 1
ATOM 730 C C . ALA A 1 95 ? -11.101 -2.817 12.489 1.00 86.50 95 ALA A C 1
ATOM 732 O O . ALA A 1 95 ? -10.941 -2.387 11.346 1.00 86.50 95 ALA A O 1
ATOM 733 N N . GLU A 1 96 ? -10.260 -3.694 13.042 1.00 88.88 96 GLU A N 1
ATOM 734 C CA . GLU A 1 96 ? -9.091 -4.235 12.347 1.00 88.88 96 GLU A CA 1
ATOM 735 C C . GLU A 1 96 ? -9.483 -5.046 11.115 1.00 88.88 96 GLU A C 1
ATOM 737 O O . GLU A 1 96 ? -8.956 -4.781 10.029 1.00 88.88 96 GLU A O 1
ATOM 742 N N . ARG A 1 97 ? -10.443 -5.973 11.240 1.00 87.06 97 ARG A N 1
ATOM 743 C CA . ARG A 1 97 ? -10.932 -6.772 10.104 1.00 87.06 97 ARG A CA 1
ATOM 744 C C . ARG 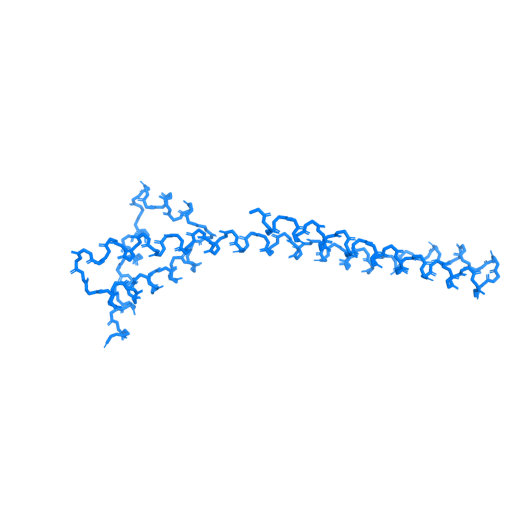A 1 97 ? -11.567 -5.908 9.020 1.00 87.06 97 ARG A C 1
ATOM 746 O O . ARG A 1 97 ? -11.203 -6.031 7.849 1.00 87.06 97 ARG A O 1
ATOM 753 N N . GLY A 1 98 ? -12.463 -4.999 9.400 1.00 86.31 98 GLY A N 1
ATOM 754 C CA . GLY A 1 98 ? -13.138 -4.101 8.467 1.00 86.31 98 GLY A CA 1
ATOM 755 C C . GLY A 1 98 ? -12.146 -3.213 7.718 1.00 86.31 98 GLY A C 1
ATOM 756 O O . GLY A 1 98 ? -12.162 -3.152 6.487 1.00 86.31 98 GLY A O 1
ATOM 757 N N . CYS A 1 99 ? -11.214 -2.586 8.437 1.00 89.00 99 CYS A N 1
ATOM 758 C CA . CYS A 1 99 ? -10.200 -1.734 7.822 1.00 89.00 99 CYS A CA 1
ATOM 759 C C . CYS A 1 99 ? -9.188 -2.516 6.981 1.00 89.00 99 CYS A C 1
ATOM 761 O O . CYS A 1 99 ? -8.753 -2.001 5.950 1.00 89.00 99 CYS A O 1
ATOM 763 N N . ALA A 1 100 ? -8.818 -3.742 7.363 1.00 90.25 100 ALA A N 1
ATOM 764 C CA . ALA A 1 100 ? -7.968 -4.603 6.540 1.00 90.25 100 ALA A CA 1
ATOM 765 C C . ALA A 1 100 ? -8.644 -4.931 5.199 1.00 90.25 100 ALA A C 1
ATOM 767 O O . ALA A 1 100 ? -8.038 -4.751 4.141 1.00 90.25 100 ALA A O 1
ATOM 768 N N . CYS A 1 101 ? -9.917 -5.329 5.239 1.00 89.31 101 CYS A N 1
ATOM 769 C CA . CYS A 1 101 ? -10.693 -5.669 4.050 1.00 89.31 101 CYS A CA 1
ATOM 770 C C . CYS A 1 101 ? -10.875 -4.463 3.108 1.00 89.31 101 CYS A C 1
ATOM 772 O O . CYS A 1 101 ? -10.570 -4.543 1.917 1.00 89.31 101 CYS A O 1
ATOM 774 N N . VAL A 1 102 ? -11.263 -3.303 3.645 1.00 87.25 102 VAL A N 1
ATOM 775 C CA . VAL A 1 102 ? -11.416 -2.068 2.857 1.00 87.25 102 VAL A CA 1
ATOM 776 C C . VAL A 1 102 ? -10.077 -1.598 2.273 1.00 87.25 102 VAL A C 1
ATOM 778 O O . VAL A 1 102 ? -10.007 -1.180 1.117 1.00 87.25 102 VAL A O 1
ATOM 781 N N . THR A 1 103 ? -8.982 -1.716 3.030 1.00 88.75 103 THR A N 1
ATOM 782 C CA . THR A 1 103 ? -7.638 -1.368 2.539 1.00 88.75 103 THR A CA 1
ATOM 783 C C . THR A 1 103 ? -7.217 -2.260 1.368 1.00 88.75 103 THR A C 1
ATOM 785 O O . THR A 1 103 ? -6.593 -1.767 0.427 1.00 88.75 103 THR A O 1
ATOM 788 N N . ALA A 1 104 ? -7.572 -3.548 1.384 1.00 88.62 104 ALA A N 1
ATOM 789 C CA . ALA A 1 104 ? -7.298 -4.459 0.275 1.00 88.62 104 ALA A CA 1
ATOM 790 C C . ALA A 1 104 ? -8.037 -4.038 -1.008 1.00 88.62 104 ALA A C 1
ATOM 792 O O . ALA A 1 104 ? -7.410 -3.945 -2.063 1.00 88.62 104 ALA A O 1
ATOM 793 N N . LEU A 1 105 ? -9.321 -3.677 -0.901 1.00 88.19 105 LEU A N 1
ATOM 794 C CA . LEU A 1 105 ? -10.108 -3.160 -2.030 1.00 88.19 105 LEU A CA 1
ATOM 795 C C . LEU A 1 105 ? -9.499 -1.875 -2.608 1.00 88.19 105 LEU A C 1
ATOM 797 O O . LEU A 1 105 ? -9.353 -1.731 -3.824 1.00 88.19 105 LEU A O 1
ATOM 801 N N . PHE A 1 106 ? -9.066 -0.951 -1.748 1.00 87.69 106 PHE A N 1
ATOM 802 C CA . PHE A 1 106 ? -8.406 0.270 -2.209 1.00 87.69 106 PHE A CA 1
ATOM 803 C C . PHE A 1 106 ? -7.049 0.012 -2.864 1.00 87.69 106 PHE A C 1
ATOM 805 O O . PHE A 1 106 ? -6.712 0.705 -3.823 1.00 87.69 106 PHE A O 1
ATOM 812 N N . ARG A 1 107 ? -6.278 -0.981 -2.402 1.00 87.50 107 ARG A N 1
ATOM 813 C CA . ARG A 1 107 ? -5.014 -1.371 -3.052 1.00 87.50 107 ARG A CA 1
ATOM 814 C C . ARG A 1 107 ? -5.223 -1.929 -4.456 1.00 87.50 107 ARG A C 1
ATOM 816 O O . ARG A 1 107 ? -4.330 -1.770 -5.288 1.00 87.50 107 ARG A O 1
ATOM 823 N N . GLU A 1 108 ? -6.350 -2.585 -4.705 1.00 87.62 108 GLU A N 1
ATOM 824 C CA . GLU A 1 108 ? -6.694 -3.123 -6.021 1.00 87.62 108 GLU A CA 1
ATOM 825 C C . GLU A 1 108 ? -7.131 -2.007 -6.980 1.00 87.62 108 GLU A C 1
ATOM 827 O O . GLU A 1 108 ? -6.692 -1.966 -8.128 1.00 87.62 108 GLU A O 1
ATOM 832 N N . ARG A 1 109 ? -7.938 -1.056 -6.493 1.00 87.25 109 ARG A N 1
ATOM 833 C CA . ARG A 1 109 ? -8.519 0.009 -7.324 1.00 87.25 109 ARG A CA 1
ATOM 834 C C . ARG A 1 109 ? -7.592 1.207 -7.541 1.00 87.25 109 ARG A C 1
ATOM 836 O O . ARG A 1 109 ? -7.623 1.811 -8.610 1.00 87.25 109 ARG A O 1
ATOM 843 N N . TYR A 1 110 ? -6.781 1.570 -6.545 1.00 86.94 110 TYR A N 1
ATOM 844 C CA . TYR A 1 110 ? -5.966 2.785 -6.579 1.00 86.94 110 TYR A CA 1
ATOM 845 C C . TYR A 1 110 ? -4.468 2.480 -6.538 1.00 86.94 110 TYR A C 1
ATOM 847 O O . TYR A 1 110 ? -3.978 1.833 -5.607 1.00 86.94 110 TYR A O 1
ATOM 855 N N . PRO A 1 111 ? -3.678 3.022 -7.481 1.00 83.31 111 PRO A N 1
ATOM 856 C CA . PRO A 1 111 ? -2.236 2.801 -7.515 1.00 83.31 111 PRO A CA 1
ATOM 857 C C . PRO A 1 111 ? -1.501 3.478 -6.348 1.00 83.31 111 PRO A C 1
ATOM 859 O O . PRO A 1 111 ? -0.387 3.078 -6.028 1.00 83.31 111 PRO A O 1
ATOM 862 N N . SER A 1 112 ? -2.098 4.457 -5.660 1.00 85.44 112 SER A N 1
ATOM 863 C CA . SER A 1 112 ? -1.505 5.101 -4.477 1.00 85.44 112 SER A CA 1
ATOM 864 C C . SER A 1 112 ? -2.565 5.643 -3.517 1.00 85.44 112 SER A C 1
ATOM 866 O O . SER A 1 112 ? -3.702 5.896 -3.919 1.00 85.44 112 SER A O 1
ATOM 868 N N . VAL A 1 113 ? -2.172 5.891 -2.263 1.00 85.75 113 VAL A N 1
ATOM 869 C CA . VAL A 1 113 ? -3.048 6.525 -1.261 1.00 85.75 113 VAL A CA 1
ATOM 870 C C . VAL A 1 113 ? -3.410 7.954 -1.667 1.00 85.75 113 VAL A C 1
ATOM 872 O O . VAL A 1 113 ? -4.536 8.384 -1.450 1.00 85.75 113 VAL A O 1
ATOM 875 N N . ARG A 1 114 ? -2.510 8.678 -2.345 1.00 86.50 114 ARG A N 1
ATOM 876 C CA . ARG A 1 114 ? -2.819 10.014 -2.881 1.00 86.50 114 ARG A CA 1
ATOM 877 C C . ARG A 1 114 ? -3.943 9.981 -3.909 1.00 86.50 114 ARG A C 1
ATOM 879 O O . ARG A 1 114 ? -4.818 10.834 -3.860 1.00 86.50 114 ARG A O 1
ATOM 886 N N . ALA A 1 115 ? -3.934 8.998 -4.813 1.00 87.00 115 ALA A N 1
ATOM 887 C CA . ALA A 1 115 ? -5.007 8.837 -5.794 1.00 87.00 115 ALA A CA 1
ATOM 888 C C . ALA A 1 115 ? -6.356 8.580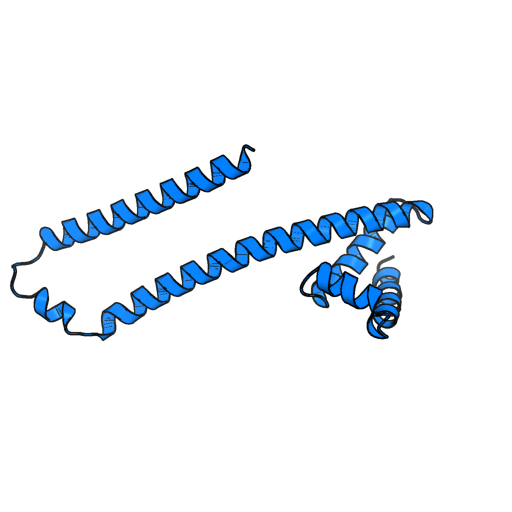 -5.103 1.00 87.00 115 ALA A C 1
ATOM 890 O O . ALA A 1 115 ? -7.356 9.187 -5.478 1.00 87.00 115 ALA A O 1
ATOM 891 N N . LEU A 1 116 ? -6.356 7.759 -4.047 1.00 84.50 116 LEU A N 1
ATOM 892 C CA . LEU A 1 116 ? -7.528 7.541 -3.201 1.00 84.50 116 LEU A CA 1
ATOM 893 C C . LEU A 1 116 ? -7.982 8.837 -2.507 1.00 84.50 116 LEU A C 1
ATOM 895 O O . LEU A 1 116 ? -9.158 9.174 -2.561 1.00 84.50 116 LEU A O 1
ATOM 899 N N . GLU A 1 117 ? -7.077 9.600 -1.887 1.00 85.62 117 GLU A N 1
ATOM 900 C CA . GLU A 1 117 ? -7.422 10.875 -1.240 1.00 85.62 117 GLU A CA 1
ATOM 901 C C . GLU A 1 117 ? -7.991 11.897 -2.226 1.00 85.62 117 GLU A C 1
ATOM 903 O O . GLU 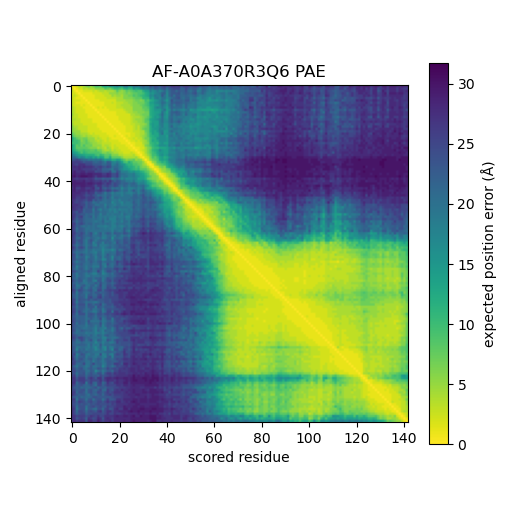A 1 117 ? -8.919 12.632 -1.887 1.00 85.62 117 GLU A O 1
ATOM 908 N N . THR A 1 118 ? -7.445 11.963 -3.441 1.00 87.94 118 THR A N 1
ATOM 909 C CA . THR A 1 118 ? -7.979 12.816 -4.505 1.00 87.94 118 THR A CA 1
ATOM 910 C C . THR A 1 118 ? -9.380 12.367 -4.906 1.00 87.94 118 THR A C 1
ATOM 912 O O . THR A 1 118 ? -10.265 13.216 -4.974 1.00 87.94 118 THR A O 1
ATOM 915 N N . ALA A 1 119 ? -9.608 11.062 -5.082 1.00 85.38 119 ALA A N 1
ATOM 916 C CA . ALA A 1 119 ? -10.931 10.519 -5.388 1.00 85.38 119 ALA A CA 1
ATOM 917 C C . ALA A 1 119 ? -11.950 10.812 -4.270 1.00 85.38 119 ALA A C 1
ATOM 919 O O . ALA A 1 119 ? -13.063 11.253 -4.553 1.00 85.38 119 ALA A O 1
ATOM 920 N N . ILE A 1 120 ? -11.548 10.673 -2.998 1.00 84.44 120 ILE A N 1
ATOM 921 C CA . ILE A 1 120 ? -12.370 11.037 -1.831 1.00 84.44 120 ILE A CA 1
ATOM 922 C C . ILE A 1 120 ? -12.715 12.529 -1.856 1.00 84.44 120 ILE A C 1
ATOM 924 O O . ILE A 1 120 ? -13.874 12.897 -1.684 1.00 84.44 120 ILE A O 1
ATOM 928 N N . LYS A 1 121 ? -11.727 13.403 -2.088 1.00 85.75 121 LYS A N 1
ATOM 929 C CA . LYS A 1 121 ? -11.934 14.862 -2.133 1.00 85.75 121 LYS A CA 1
ATOM 930 C C . LYS A 1 121 ? -12.810 15.304 -3.299 1.00 85.75 121 LYS A C 1
ATOM 932 O O . LYS A 1 121 ? -13.496 16.313 -3.184 1.00 85.75 121 LYS A O 1
ATOM 937 N N . GLN A 1 122 ? -12.766 14.577 -4.409 1.00 86.69 122 GLN A N 1
ATOM 938 C CA . GLN A 1 122 ? -13.595 14.846 -5.579 1.00 86.69 122 GLN A CA 1
ATOM 939 C C . GLN A 1 122 ? -15.036 14.353 -5.408 1.00 86.69 122 GLN A C 1
ATOM 941 O O . GLN A 1 122 ? -15.870 14.689 -6.241 1.00 86.69 122 GLN A O 1
ATOM 946 N N . GLY A 1 123 ? -15.341 13.601 -4.339 1.00 77.00 123 GLY A N 1
ATOM 947 C CA . GLY A 1 123 ? -16.694 13.115 -4.061 1.00 77.00 123 GLY A CA 1
ATOM 948 C C . GLY A 1 123 ? -17.263 12.274 -5.203 1.00 77.00 123 GLY A C 1
ATOM 949 O O . GLY A 1 123 ? -18.463 12.323 -5.453 1.00 77.00 123 GLY A O 1
ATOM 950 N N . GLY A 1 124 ? -16.396 11.573 -5.941 1.00 72.62 124 GLY A N 1
ATOM 951 C CA . GLY A 1 124 ? -16.803 10.809 -7.113 1.00 72.62 124 GLY A CA 1
ATOM 952 C C . GLY A 1 124 ? -17.740 9.661 -6.744 1.00 72.62 124 GLY A C 1
ATOM 953 O O . GLY A 1 124 ? -17.589 9.047 -5.686 1.00 72.62 124 GLY A O 1
ATOM 954 N N . GLU A 1 125 ? -18.657 9.342 -7.656 1.00 71.75 125 GLU A N 1
ATOM 955 C CA . GLU A 1 125 ? -19.591 8.204 -7.585 1.00 71.75 125 GLU A CA 1
ATOM 956 C C . GLU A 1 125 ? -18.880 6.883 -7.224 1.00 71.75 125 GLU A C 1
ATOM 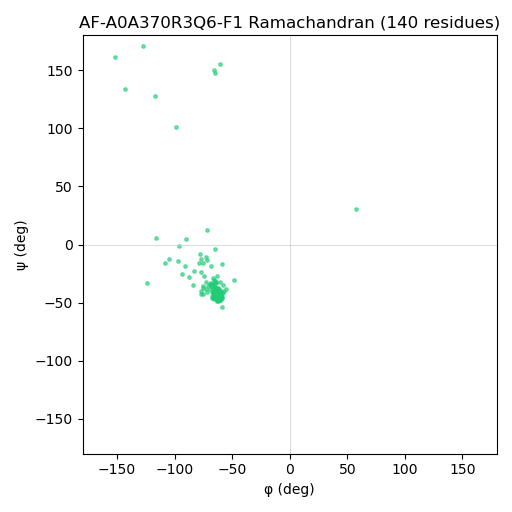958 O O . GLU A 1 125 ? -19.406 6.037 -6.500 1.00 71.75 125 GLU A O 1
ATOM 963 N N . ASP A 1 126 ? -17.615 6.754 -7.631 1.00 76.12 126 ASP A N 1
ATOM 964 C CA . ASP A 1 126 ? -16.747 5.626 -7.309 1.00 76.12 126 ASP A CA 1
ATOM 965 C C . ASP A 1 126 ? -16.554 5.399 -5.803 1.00 76.12 126 ASP A C 1
ATOM 967 O O . ASP A 1 126 ? -16.457 4.250 -5.378 1.00 76.12 126 ASP A O 1
ATOM 971 N N . ILE A 1 127 ? -16.505 6.449 -4.975 1.00 77.12 127 ILE A N 1
ATOM 972 C CA . ILE A 1 127 ? -16.268 6.315 -3.526 1.00 77.12 127 ILE A CA 1
ATOM 973 C C . ILE A 1 127 ? -17.486 5.727 -2.819 1.00 77.12 127 ILE A C 1
ATOM 975 O O . ILE A 1 127 ? -17.332 4.881 -1.935 1.00 77.12 127 ILE A O 1
ATOM 979 N N . GLU A 1 128 ? -18.691 6.152 -3.198 1.00 78.94 128 GLU A N 1
ATOM 980 C CA . GLU A 1 128 ? -19.918 5.591 -2.630 1.00 78.94 128 GLU A CA 1
ATOM 981 C C . GLU A 1 128 ? -20.104 4.137 -3.061 1.00 78.94 128 GLU A C 1
ATOM 983 O O . GLU A 1 128 ? -20.391 3.285 -2.217 1.00 78.94 128 GLU A O 1
ATOM 988 N N . ASN A 1 129 ? -19.814 3.827 -4.327 1.00 83.94 129 ASN A N 1
ATOM 989 C CA . ASN A 1 129 ? -19.813 2.456 -4.831 1.00 83.94 129 ASN A CA 1
ATOM 990 C C . ASN A 1 129 ? -18.774 1.583 -4.115 1.00 83.94 129 ASN A C 1
ATOM 992 O O . ASN A 1 129 ? -19.096 0.479 -3.686 1.00 83.94 129 ASN A O 1
ATOM 996 N N . LEU A 1 130 ? -17.556 2.087 -3.894 1.00 80.12 130 LEU A N 1
ATOM 997 C CA . LEU A 1 130 ? -16.514 1.395 -3.123 1.00 80.12 130 LEU A CA 1
ATOM 998 C C . LEU A 1 130 ? -16.919 1.164 -1.669 1.00 80.12 130 LEU A C 1
ATOM 1000 O O . LEU A 1 130 ? -16.592 0.128 -1.093 1.00 80.12 130 LEU A O 1
ATOM 1004 N N . LYS A 1 131 ? -17.626 2.117 -1.059 1.00 78.69 131 LYS A N 1
ATOM 1005 C CA . LYS A 1 131 ? -18.144 1.963 0.300 1.00 78.69 131 LYS A CA 1
ATOM 1006 C C . LYS A 1 131 ? -19.235 0.894 0.342 1.00 78.69 131 LYS A C 1
ATOM 1008 O O . LYS A 1 131 ? -19.207 0.046 1.232 1.00 78.69 131 LYS A O 1
ATOM 1013 N N . ALA A 1 132 ? -20.163 0.900 -0.614 1.00 82.06 132 ALA A N 1
ATOM 1014 C CA . ALA A 1 132 ? -21.206 -0.116 -0.726 1.00 82.06 132 ALA A CA 1
ATOM 1015 C C . ALA A 1 132 ? -20.612 -1.510 -0.990 1.00 82.06 132 ALA A C 1
ATOM 1017 O O . ALA A 1 132 ? -20.962 -2.467 -0.301 1.00 82.06 132 ALA A O 1
ATOM 1018 N N . GLU A 1 133 ? -19.652 -1.612 -1.912 1.00 83.62 133 GLU A N 1
ATOM 1019 C CA . GLU A 1 133 ? -18.946 -2.854 -2.229 1.00 83.62 133 GLU A CA 1
ATOM 1020 C C . GLU A 1 133 ? -18.130 -3.353 -1.033 1.00 83.62 133 GLU A C 1
ATOM 1022 O O . GLU A 1 133 ? -18.202 -4.530 -0.691 1.00 83.62 133 GLU A O 1
ATOM 1027 N N . GLY A 1 134 ? -17.406 -2.465 -0.348 1.00 80.31 134 GLY A N 1
ATOM 1028 C CA . GLY A 1 134 ? -16.679 -2.797 0.875 1.00 80.31 134 GLY A CA 1
ATOM 1029 C C . GLY A 1 134 ? -17.610 -3.296 1.972 1.00 80.31 134 GLY A C 1
ATOM 1030 O O . GLY A 1 134 ? -17.339 -4.314 2.594 1.00 80.31 134 GLY A O 1
ATOM 1031 N N . THR A 1 135 ? -18.762 -2.656 2.157 1.00 77.25 135 THR A N 1
ATOM 1032 C CA . THR A 1 135 ? -19.753 -3.119 3.136 1.00 77.25 135 THR A CA 1
ATOM 1033 C C . THR A 1 135 ? -20.288 -4.502 2.758 1.00 77.25 135 THR A C 1
ATOM 1035 O O . THR A 1 135 ? -20.332 -5.384 3.606 1.00 77.25 135 THR A O 1
ATOM 1038 N N . ALA A 1 136 ? -20.619 -4.737 1.485 1.00 80.38 136 ALA A N 1
ATOM 1039 C CA . ALA A 1 136 ? -21.127 -6.026 1.023 1.00 80.38 136 ALA A CA 1
ATOM 1040 C C . ALA A 1 136 ? -20.077 -7.148 1.108 1.00 80.38 136 ALA A C 1
ATOM 1042 O O . ALA A 1 136 ? -20.370 -8.234 1.599 1.00 80.38 136 ALA A O 1
ATOM 1043 N N . ARG A 1 137 ? -18.841 -6.900 0.660 1.00 81.31 137 ARG A N 1
ATOM 1044 C CA . ARG A 1 137 ? -17.776 -7.916 0.624 1.00 81.31 137 ARG A CA 1
ATOM 1045 C C . ARG A 1 137 ? -17.206 -8.203 2.007 1.00 81.31 137 ARG A C 1
ATOM 1047 O O . ARG A 1 137 ? -16.916 -9.357 2.306 1.00 81.31 137 ARG A O 1
ATOM 1054 N N . CYS A 1 138 ? -17.069 -7.181 2.849 1.00 79.75 138 CYS A N 1
ATOM 1055 C CA . CYS A 1 138 ? -16.495 -7.339 4.180 1.00 79.75 138 CYS A CA 1
ATOM 1056 C C . CYS A 1 138 ? -17.524 -7.828 5.216 1.00 79.75 138 CYS A C 1
ATOM 1058 O O . CYS A 1 138 ? -17.121 -8.443 6.196 1.00 79.75 138 CYS A O 1
ATOM 1060 N N . ALA A 1 139 ? -18.835 -7.623 5.008 1.00 70.00 139 ALA A N 1
ATOM 1061 C CA . ALA A 1 139 ? -19.872 -8.165 5.897 1.00 70.00 139 ALA A CA 1
ATOM 1062 C C . ALA A 1 139 ? -20.094 -9.679 5.737 1.00 70.00 139 ALA A C 1
ATOM 1064 O O . ALA A 1 139 ? -20.493 -10.331 6.692 1.00 70.00 139 ALA A O 1
ATOM 1065 N N . VAL A 1 140 ? -19.824 -10.246 4.556 1.00 60.72 140 VAL A N 1
ATOM 1066 C CA . VAL A 1 140 ? -20.010 -11.686 4.268 1.00 60.72 140 VAL A CA 1
ATOM 1067 C C . VAL A 1 140 ? -18.891 -12.559 4.866 1.00 60.72 140 VAL A C 1
ATOM 1069 O O . VAL A 1 140 ? -19.021 -13.777 4.920 1.00 60.72 140 VAL A O 1
ATOM 1072 N N . GLN A 1 141 ? -17.788 -11.958 5.325 1.00 57.81 141 GLN A N 1
ATOM 1073 C CA . GLN A 1 141 ? -16.689 -12.672 5.992 1.00 57.81 141 GLN A CA 1
ATOM 1074 C C . GLN A 1 141 ? -16.845 -12.777 7.525 1.00 57.81 141 GLN A C 1
ATOM 1076 O O . GLN A 1 141 ? -15.934 -13.290 8.178 1.00 57.81 141 GLN A O 1
ATOM 1081 N N . ASN A 1 142 ? -17.969 -12.309 8.083 1.00 50.34 142 ASN A N 1
ATOM 1082 C CA . ASN A 1 142 ? -18.358 -12.461 9.493 1.00 50.34 142 ASN A CA 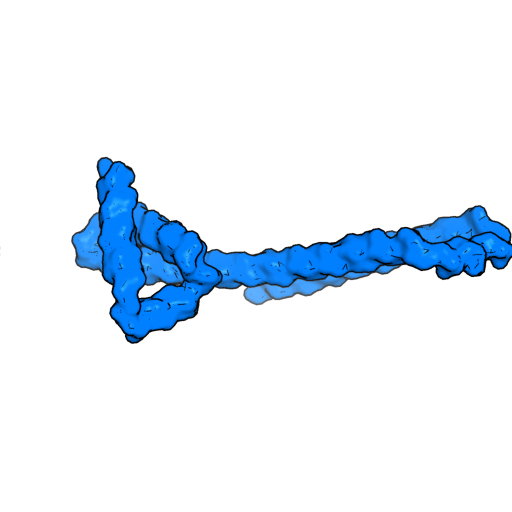1
ATOM 1083 C C . ASN A 1 142 ? -19.400 -13.568 9.666 1.00 50.34 142 ASN A C 1
ATOM 1085 O O . ASN A 1 142 ? -19.359 -14.219 10.732 1.00 50.34 142 ASN A O 1
#